Protein AF-A0A3R9P5N1-F1 (afdb_monomer)

Secondary structure (DSSP, 8-state):
-EEEEEEE-TT-SSPPEEEEEEETT--HHHHHHHHHHHTT-

Foldseek 3Di:
DWDWDWAWDPPDVVIDIDIDIDDPPDDVVNVVVVVCVRVVD

Nearest PDB structures (foldseek):
  2hj1-assembly1_B  TM=6.219E-01  e=5.352E-01  Haemophilus influenzae 86-028NP
  8ohd-assembly1_D  TM=8.127E-01  e=1.904E+00  Homo sapiens
  1lxd-assembly1_B  TM=7.667E-01  e=5.187E+00  Rattus norvegicus

Mean predicted aligned error: 2.18 Å

pLDDT: mean 97.15, std 1.62, range [90.25, 98.62]

Radius of gyration: 10.99 Å; Cα contacts (8 Å, |Δi|>4): 39; chains: 1; bounding box: 25×18×28 Å

Structure (mmCIF, N/CA/C/O backbone):
data_AF-A0A3R9P5N1-F1
#
_entry.id   AF-A0A3R9P5N1-F1
#
loop_
_atom_site.group_PDB
_atom_site.id
_atom_site.type_symbol
_atom_site.label_atom_id
_atom_site.label_alt_id
_atom_site.label_comp_id
_atom_site.label_asym_id
_atom_site.label_entity_id
_atom_site.label_seq_id
_atom_site.pdbx_PDB_ins_code
_atom_site.Cartn_x
_atom_site.Cartn_y
_atom_site.Cartn_z
_atom_site.occupancy
_atom_site.B_iso_or_equiv
_atom_site.auth_seq_id
_atom_site.auth_comp_id
_atom_site.auth_asym_id
_atom_site.auth_atom_id
_atom_site.pdb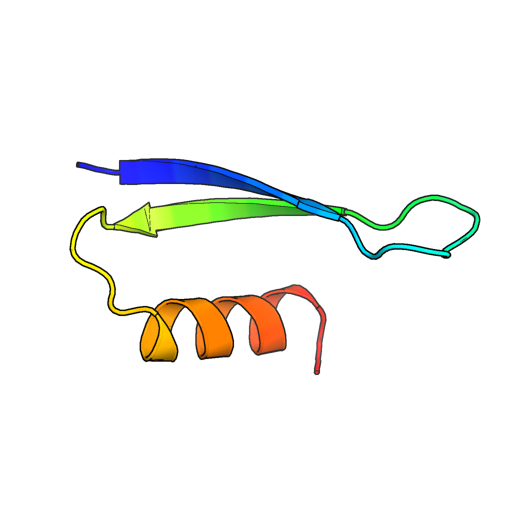x_PDB_model_num
ATOM 1 N N . MET A 1 1 ? -13.364 5.144 9.836 1.00 90.25 1 MET A 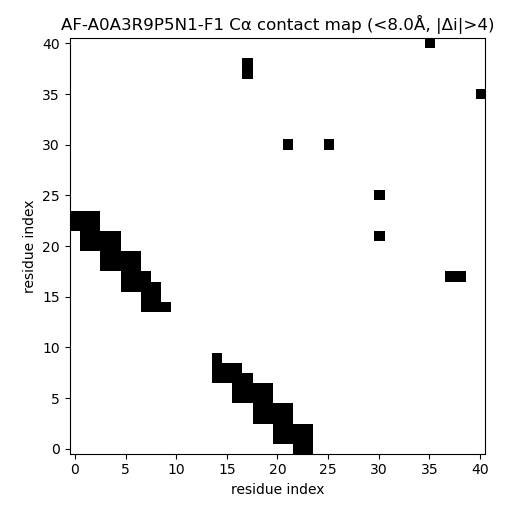N 1
ATOM 2 C CA . MET A 1 1 ? -13.033 6.175 8.825 1.00 90.25 1 MET A CA 1
ATOM 3 C C . MET A 1 1 ? -12.391 5.484 7.637 1.00 90.25 1 MET A C 1
ATOM 5 O O . MET A 1 1 ? -11.823 4.414 7.804 1.00 90.25 1 MET A O 1
ATOM 9 N N . VAL A 1 2 ? -12.492 6.065 6.441 1.00 95.94 2 VAL A N 1
ATOM 10 C CA . VAL A 1 2 ? -11.862 5.504 5.237 1.00 95.94 2 VAL A CA 1
ATOM 11 C C . VAL A 1 2 ? -10.592 6.287 4.933 1.00 95.94 2 VAL A C 1
ATOM 13 O O . VAL A 1 2 ? -10.635 7.509 4.791 1.00 95.94 2 VAL A O 1
ATOM 16 N N . LEU A 1 3 ? -9.469 5.582 4.829 1.00 97.94 3 LEU A N 1
ATOM 17 C CA . LEU A 1 3 ? -8.174 6.142 4.463 1.00 97.94 3 LEU A CA 1
ATOM 18 C C . LEU A 1 3 ? -7.918 5.938 2.97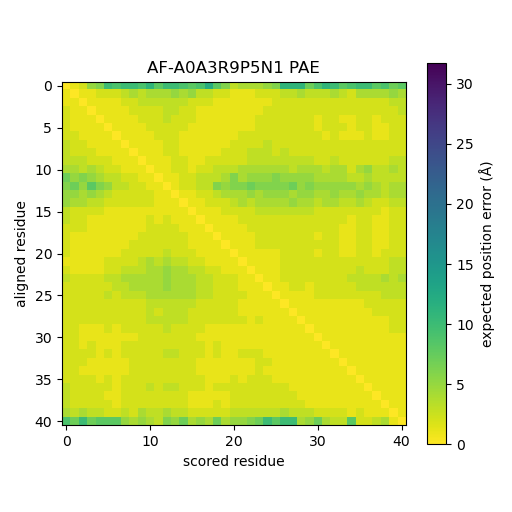1 1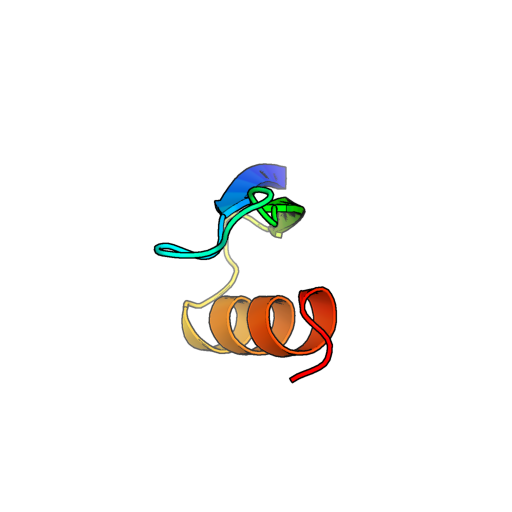.00 97.94 3 LEU A C 1
ATOM 20 O O . LEU A 1 3 ? -8.221 4.884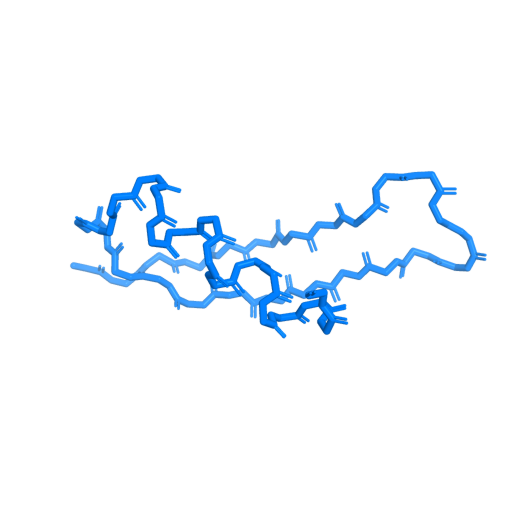 2.413 1.00 97.94 3 LEU A O 1
ATOM 24 N N . GLN A 1 4 ? -7.314 6.938 2.328 1.00 98.38 4 GLN A N 1
ATOM 25 C CA . GLN A 1 4 ? -6.891 6.849 0.934 1.00 98.38 4 GLN A CA 1
ATOM 26 C C . GLN A 1 4 ? -5.372 6.702 0.851 1.00 98.38 4 GLN A C 1
ATOM 28 O O . GLN A 1 4 ? -4.630 7.634 1.161 1.00 98.38 4 GLN A O 1
ATOM 33 N N . LEU A 1 5 ? -4.912 5.553 0.365 1.00 98.06 5 LEU A N 1
ATOM 34 C CA . LEU A 1 5 ? -3.495 5.243 0.215 1.00 98.06 5 LEU A CA 1
ATOM 35 C C . LEU A 1 5 ? -3.082 5.288 -1.257 1.00 98.06 5 LEU A C 1
ATOM 37 O O . LEU A 1 5 ? -3.780 4.778 -2.136 1.00 98.06 5 LEU A O 1
ATOM 41 N N . LYS A 1 6 ? -1.911 5.870 -1.525 1.00 98.12 6 LYS A N 1
ATOM 42 C CA . LYS A 1 6 ? -1.206 5.714 -2.800 1.00 98.12 6 LYS A CA 1
ATOM 43 C C . LYS A 1 6 ? -0.122 4.662 -2.613 1.00 98.12 6 LYS A C 1
ATOM 45 O O . LYS A 1 6 ? 0.795 4.867 -1.825 1.00 98.12 6 LYS A O 1
ATOM 50 N N . VAL A 1 7 ? -0.192 3.581 -3.380 1.00 98.00 7 VAL A N 1
ATOM 51 C CA . VAL A 1 7 ? 0.793 2.497 -3.341 1.00 98.00 7 VAL A CA 1
ATOM 52 C C . VAL A 1 7 ? 1.508 2.430 -4.676 1.00 98.00 7 VAL A C 1
ATOM 54 O O . VAL A 1 7 ? 0.861 2.459 -5.719 1.00 98.00 7 VAL A O 1
ATOM 57 N N . SER A 1 8 ? 2.838 2.381 -4.654 1.00 97.50 8 SER A N 1
ATOM 58 C CA . SER A 1 8 ? 3.676 2.376 -5.857 1.00 97.50 8 SER A CA 1
ATOM 59 C C . SER A 1 8 ? 4.677 1.227 -5.798 1.00 97.50 8 SER A C 1
ATOM 61 O O . SER A 1 8 ? 5.260 0.983 -4.744 1.00 97.50 8 SER A O 1
ATOM 63 N N . LEU A 1 9 ? 4.899 0.553 -6.927 1.00 96.56 9 LEU A N 1
ATOM 64 C CA . LEU A 1 9 ? 5.936 -0.467 -7.051 1.00 96.56 9 LEU A CA 1
ATOM 65 C C . LEU A 1 9 ? 7.285 0.203 -7.308 1.00 96.56 9 LEU A C 1
ATOM 67 O O . LEU A 1 9 ? 7.473 0.928 -8.288 1.00 96.56 9 LEU A O 1
ATOM 71 N N . VAL A 1 10 ? 8.220 -0.018 -6.387 1.00 96.88 10 VAL A N 1
ATOM 72 C CA . VAL A 1 10 ? 9.564 0.561 -6.440 1.00 96.88 10 VAL A CA 1
ATOM 73 C C . VAL A 1 10 ? 10.380 -0.147 -7.522 1.00 96.88 10 VAL A C 1
ATOM 75 O O . VAL A 1 10 ? 10.342 -1.366 -7.642 1.00 96.88 10 VAL A O 1
ATOM 78 N N . GLY A 1 11 ? 11.130 0.621 -8.314 1.00 96.44 11 GLY A N 1
ATOM 79 C CA . GLY A 1 11 ? 12.042 0.082 -9.329 1.00 96.44 11 GLY A CA 1
ATOM 80 C C . GLY A 1 11 ? 11.428 -0.159 -10.712 1.00 96.44 11 GLY A C 1
ATOM 81 O O . GLY A 1 11 ? 12.171 -0.453 -11.645 1.00 96.44 11 GLY A O 1
ATOM 82 N N . MET A 1 12 ? 10.116 0.027 -10.893 1.00 96.31 12 MET A N 1
ATOM 83 C CA . MET A 1 12 ? 9.483 -0.095 -12.211 1.00 96.31 12 MET A CA 1
ATOM 84 C C . MET A 1 12 ? 9.604 1.169 -13.071 1.00 96.31 12 MET A C 1
ATOM 86 O O . MET A 1 12 ? 9.450 2.296 -12.593 1.00 96.31 12 MET A O 1
ATOM 90 N N . LYS A 1 13 ? 9.835 0.960 -14.374 1.00 93.88 13 LYS A N 1
ATOM 91 C CA . LYS A 1 13 ? 9.781 1.982 -15.428 1.00 93.88 13 LYS A CA 1
ATOM 92 C C . LYS A 1 13 ? 8.941 1.434 -16.597 1.00 93.88 13 LYS A C 1
ATOM 94 O O . LYS A 1 13 ? 9.390 0.480 -17.226 1.00 93.88 13 LYS A O 1
ATOM 99 N N . PRO A 1 14 ? 7.763 2.010 -16.906 1.00 93.94 14 PRO A N 1
ATOM 100 C CA . PRO A 1 14 ? 7.149 3.179 -16.264 1.00 93.94 14 PRO A CA 1
ATOM 101 C C . PRO A 1 14 ? 6.681 2.899 -14.817 1.00 93.94 14 PRO A C 1
ATOM 103 O O . PRO A 1 14 ? 6.502 1.738 -14.452 1.00 93.94 14 PRO A O 1
ATOM 106 N N . PRO A 1 15 ? 6.482 3.936 -13.975 1.00 96.19 15 PRO A N 1
ATOM 107 C CA . PRO A 1 15 ? 5.996 3.751 -12.608 1.00 96.19 15 PRO A CA 1
ATOM 108 C C . PRO A 1 15 ? 4.613 3.092 -12.574 1.00 96.19 15 PRO A C 1
ATOM 110 O O . PRO A 1 15 ? 3.663 3.602 -13.170 1.00 96.19 15 PRO A O 1
ATOM 113 N N . VAL A 1 16 ? 4.482 2.005 -11.815 1.00 97.06 16 VAL A N 1
ATOM 114 C CA . VAL A 1 16 ? 3.199 1.330 -11.579 1.00 97.06 16 VAL A CA 1
ATOM 115 C C . VAL A 1 16 ? 2.700 1.690 -10.187 1.00 97.06 16 VAL A C 1
ATOM 117 O O . VAL A 1 16 ? 3.407 1.507 -9.196 1.00 97.06 16 VAL A O 1
ATOM 120 N N . TRP A 1 17 ? 1.479 2.215 -10.102 1.00 97.94 17 TRP A N 1
ATOM 121 C CA . TRP A 1 17 ? 0.852 2.581 -8.834 1.00 97.94 17 TRP A CA 1
ATOM 122 C C . TRP A 1 17 ? -0.657 2.314 -8.847 1.00 97.94 17 TRP A C 1
ATOM 124 O O . TRP A 1 17 ? -1.273 2.165 -9.908 1.00 97.94 17 TRP A O 1
ATOM 134 N N . ARG A 1 18 ? -1.244 2.235 -7.651 1.00 97.81 18 ARG A N 1
ATOM 135 C CA . ARG A 1 18 ? -2.681 2.071 -7.402 1.00 97.81 18 ARG A CA 1
ATOM 136 C C . ARG A 1 18 ? -3.121 2.985 -6.263 1.00 97.81 18 ARG A C 1
ATOM 138 O O . ARG A 1 18 ? -2.329 3.329 -5.381 1.00 97.81 18 ARG A O 1
ATOM 145 N N . ARG A 1 19 ? -4.391 3.384 -6.290 1.00 98.25 19 ARG A N 1
ATOM 146 C CA . ARG A 1 19 ? -5.052 4.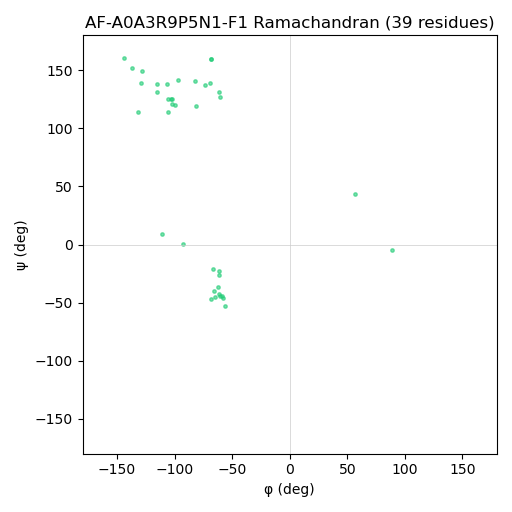093 -5.191 1.00 98.25 19 ARG A CA 1
ATOM 147 C C . ARG A 1 19 ? -5.997 3.130 -4.491 1.00 98.25 19 ARG A C 1
ATOM 149 O O . ARG A 1 19 ? -6.867 2.571 -5.149 1.00 98.25 19 ARG A O 1
ATOM 156 N N . LEU A 1 20 ? -5.835 2.981 -3.184 1.00 98.00 20 LEU A N 1
ATOM 157 C CA . LEU A 1 20 ? -6.637 2.092 -2.348 1.00 98.00 20 LEU A CA 1
ATOM 158 C C . LEU A 1 20 ? -7.447 2.911 -1.346 1.00 98.00 20 LEU A C 1
ATOM 160 O O . LEU A 1 20 ? -6.930 3.866 -0.765 1.00 98.00 20 LEU A O 1
ATOM 164 N N . LEU A 1 21 ? -8.708 2.525 -1.162 1.00 98.12 21 LEU A N 1
ATOM 165 C CA . LEU A 1 21 ? -9.543 2.967 -0.052 1.00 98.12 21 LEU A CA 1
ATOM 166 C C . LEU A 1 21 ? -9.589 1.822 0.954 1.00 98.12 21 LEU A C 1
ATOM 168 O O . LEU A 1 21 ? -9.983 0.716 0.588 1.00 98.12 21 LEU A O 1
ATOM 172 N N . VAL A 1 22 ? -9.154 2.075 2.182 1.00 97.25 22 VAL A N 1
ATOM 173 C CA . VAL A 1 22 ? -9.090 1.060 3.242 1.00 97.25 22 VAL A CA 1
ATOM 174 C C . VAL A 1 22 ? -9.795 1.565 4.490 1.00 97.25 22 VAL A C 1
ATOM 176 O O . VAL A 1 22 ? -9.822 2.772 4.743 1.00 97.25 22 VAL A O 1
ATOM 179 N N . ASP A 1 23 ? -10.376 0.651 5.261 1.00 97.88 23 ASP A N 1
ATOM 180 C CA . ASP A 1 23 ? -10.876 0.995 6.590 1.00 97.88 23 ASP A CA 1
ATOM 181 C C . ASP A 1 23 ? -9.692 1.290 7.520 1.00 97.88 23 ASP A C 1
ATOM 183 O O . ASP A 1 23 ? -8.669 0.606 7.467 1.00 97.88 23 ASP A O 1
ATOM 187 N N . GLU A 1 24 ? -9.808 2.315 8.364 1.00 97.12 24 GLU A N 1
ATOM 188 C CA . GLU A 1 24 ? -8.756 2.671 9.324 1.00 97.12 24 GLU A CA 1
ATOM 189 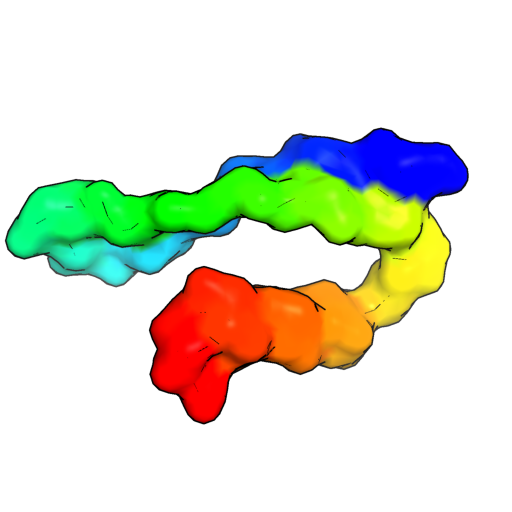C C . GLU A 1 24 ? -8.451 1.561 10.342 1.00 97.12 24 GLU A C 1
ATOM 191 O O . GLU A 1 24 ? -7.355 1.536 10.896 1.00 97.12 24 GLU A O 1
ATOM 196 N N . ASN A 1 25 ? -9.395 0.644 10.580 1.00 98.00 25 ASN A N 1
ATOM 197 C CA . ASN A 1 25 ? -9.253 -0.456 11.534 1.00 98.00 25 ASN A CA 1
ATOM 198 C C . ASN A 1 25 ? -8.730 -1.747 10.888 1.00 98.00 25 ASN A C 1
ATOM 200 O O . ASN A 1 25 ? -8.589 -2.758 11.575 1.00 98.00 25 ASN A O 1
ATOM 204 N N . MET A 1 26 ? -8.463 -1.732 9.578 1.00 97.75 26 MET A N 1
ATOM 205 C CA . MET A 1 26 ? -7.942 -2.884 8.848 1.00 97.75 26 MET A CA 1
ATOM 206 C C . MET A 1 26 ? -6.573 -3.280 9.409 1.00 97.75 26 MET A C 1
ATOM 208 O O . MET A 1 26 ? -5.675 -2.450 9.575 1.00 97.75 26 MET A O 1
ATOM 212 N N . THR A 1 27 ? -6.389 -4.563 9.699 1.00 98.44 27 THR A N 1
ATOM 213 C CA . THR A 1 27 ? -5.098 -5.082 10.149 1.00 98.44 27 THR A CA 1
ATOM 214 C C . THR A 1 27 ? -4.071 -5.023 9.018 1.00 98.44 27 THR A C 1
ATOM 216 O O . THR A 1 27 ? -4.402 -5.025 7.830 1.00 98.44 27 THR A O 1
ATOM 219 N N . PHE A 1 28 ? -2.781 -5.058 9.362 1.00 98.31 28 PHE A N 1
ATOM 220 C CA . PHE A 1 28 ? -1.729 -5.141 8.345 1.00 98.31 28 PHE A CA 1
ATOM 221 C C . PHE A 1 28 ? -1.805 -6.418 7.494 1.00 98.31 28 PHE A C 1
ATOM 223 O O . PHE A 1 28 ? -1.361 -6.401 6.348 1.00 98.31 28 PHE A O 1
ATOM 230 N N . HIS A 1 29 ? -2.371 -7.510 8.021 1.00 98.62 29 HIS A N 1
ATOM 231 C CA . HIS A 1 29 ? -2.574 -8.740 7.255 1.00 98.62 29 HIS A CA 1
ATOM 232 C C . HIS A 1 29 ? -3.633 -8.555 6.164 1.00 98.62 29 HIS A C 1
ATOM 234 O O . HIS A 1 29 ? -3.397 -8.892 5.007 1.00 98.62 29 HIS A O 1
ATOM 240 N N . GLU A 1 30 ? -4.769 -7.956 6.507 1.00 98.38 30 GLU A N 1
ATOM 241 C CA . GLU A 1 30 ? -5.825 -7.647 5.543 1.00 98.38 30 GLU A CA 1
ATOM 242 C C . GLU A 1 30 ? -5.346 -6.605 4.520 1.00 98.38 30 GLU A C 1
ATOM 244 O O . GLU A 1 30 ? -5.588 -6.756 3.322 1.00 98.38 30 GLU A O 1
ATOM 249 N N . LEU A 1 31 ? -4.583 -5.592 4.957 1.00 98.19 31 LEU A N 1
ATOM 250 C CA . LEU A 1 31 ? -3.936 -4.649 4.042 1.00 98.19 31 LEU A CA 1
ATOM 251 C C . LEU A 1 31 ? -2.995 -5.380 3.078 1.00 98.19 31 LEU A C 1
ATOM 253 O O . LEU A 1 31 ? -3.020 -5.108 1.881 1.00 98.19 31 LEU A O 1
ATOM 257 N N . HIS A 1 32 ? -2.190 -6.325 3.570 1.00 98.25 32 HIS A N 1
ATOM 258 C CA . HIS A 1 32 ? -1.326 -7.143 2.723 1.00 98.25 32 HIS A CA 1
ATOM 259 C C . HIS A 1 32 ? -2.132 -7.911 1.668 1.00 98.25 32 HIS A C 1
ATOM 261 O O . HIS A 1 32 ? -1.778 -7.857 0.495 1.00 98.25 32 HIS A O 1
ATOM 267 N N . GLN A 1 33 ? -3.244 -8.549 2.040 1.00 98.31 33 GLN A N 1
ATOM 268 C CA . GLN A 1 33 ? -4.118 -9.241 1.085 1.00 98.31 33 GLN A CA 1
ATOM 269 C C . GLN A 1 33 ? -4.713 -8.287 0.039 1.00 98.31 33 GLN A C 1
ATOM 271 O O . GLN A 1 33 ? -4.717 -8.600 -1.150 1.00 98.31 33 GLN A O 1
ATOM 276 N N . ALA A 1 34 ? -5.159 -7.098 0.454 1.00 98.00 34 ALA A N 1
ATOM 277 C CA . ALA A 1 34 ? -5.668 -6.083 -0.465 1.00 98.00 34 ALA A CA 1
ATOM 278 C C . ALA A 1 34 ? -4.595 -5.614 -1.464 1.00 98.00 34 ALA A C 1
ATOM 280 O O . ALA A 1 34 ? -4.903 -5.374 -2.631 1.00 98.00 34 ALA A O 1
ATOM 281 N N . LEU A 1 35 ? -3.335 -5.510 -1.027 1.00 98.00 35 LEU A N 1
ATOM 282 C CA . LEU A 1 35 ? -2.208 -5.190 -1.903 1.00 98.00 35 LEU A CA 1
ATOM 283 C C . LEU A 1 35 ? -1.964 -6.292 -2.938 1.00 98.00 35 LEU A C 1
ATOM 285 O O . LEU A 1 35 ? -1.807 -5.958 -4.108 1.00 98.00 35 LEU A O 1
ATOM 289 N N . GLN A 1 36 ? -1.974 -7.567 -2.534 1.00 97.94 36 GLN A N 1
ATOM 290 C CA . GLN A 1 36 ? -1.807 -8.699 -3.459 1.00 97.94 36 GLN A CA 1
ATOM 291 C C . GLN A 1 36 ? -2.860 -8.638 -4.578 1.00 97.94 36 GLN A C 1
ATOM 293 O O . GLN A 1 36 ? -2.527 -8.515 -5.755 1.00 97.94 36 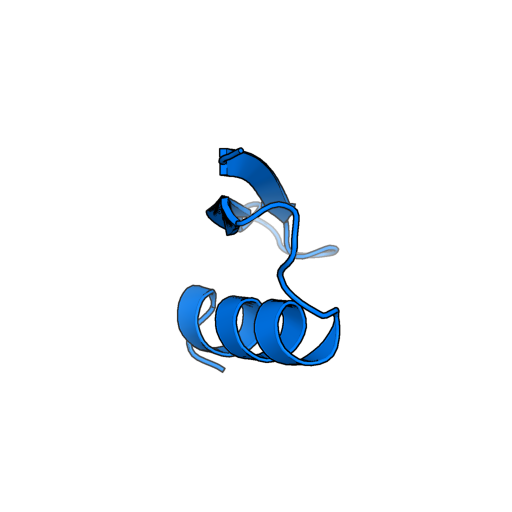GLN A O 1
ATOM 298 N N . VAL A 1 37 ? -4.140 -8.527 -4.202 1.00 97.56 37 VAL A N 1
ATOM 299 C CA . VAL A 1 37 ? -5.250 -8.426 -5.164 1.00 97.56 37 VAL A CA 1
ATOM 300 C C . VAL A 1 37 ? -5.126 -7.193 -6.069 1.00 97.56 37 VAL A C 1
ATOM 302 O O . VAL A 1 37 ? -5.315 -7.294 -7.278 1.00 97.56 37 VAL A O 1
ATOM 305 N N . ALA A 1 38 ? -4.792 -6.018 -5.522 1.00 97.50 38 ALA A N 1
ATOM 306 C CA . ALA A 1 38 ? -4.729 -4.772 -6.295 1.00 97.50 38 ALA A CA 1
ATOM 307 C C . ALA A 1 38 ? -3.617 -4.742 -7.359 1.00 97.50 38 ALA A C 1
ATOM 309 O O . ALA A 1 38 ? -3.677 -3.93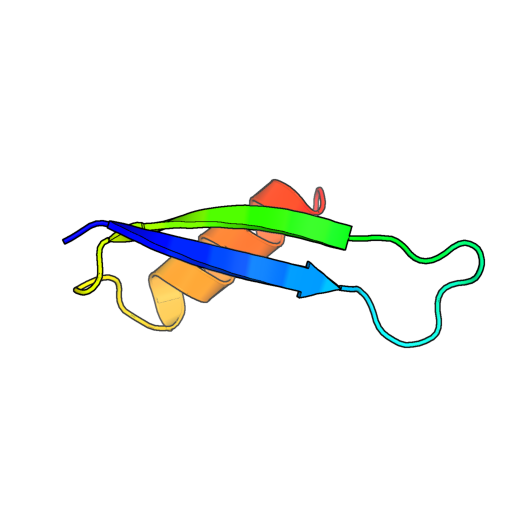1 -8.295 1.00 97.50 38 ALA A O 1
ATOM 310 N N . PHE A 1 39 ? -2.600 -5.589 -7.196 1.00 96.56 39 PHE A N 1
ATOM 311 C CA . PHE A 1 39 ? -1.472 -5.734 -8.112 1.00 96.56 39 PHE A CA 1
ATOM 312 C C . PHE A 1 39 ? -1.467 -7.074 -8.866 1.00 96.56 39 PHE A C 1
ATOM 314 O O . PHE A 1 39 ? -0.508 -7.324 -9.591 1.00 96.56 39 PHE A O 1
ATOM 321 N N . GLU A 1 40 ? -2.544 -7.865 -8.768 1.00 94.56 40 GLU A N 1
ATOM 322 C CA . GLU A 1 40 ? -2.693 -9.176 -9.426 1.00 94.56 40 GLU A CA 1
ATOM 323 C C . GLU A 1 40 ? -1.570 -10.165 -9.064 1.00 94.56 40 GLU A C 1
ATOM 325 O O . GLU A 1 40 ? -1.013 -10.854 -9.920 1.00 94.56 40 GLU A O 1
ATOM 330 N N . TRP A 1 41 ? -1.230 -10.204 -7.777 1.00 95.06 41 TRP A N 1
ATOM 331 C CA . TRP A 1 41 ? -0.303 -11.155 -7.166 1.00 95.06 41 TRP A CA 1
ATOM 332 C C . TRP A 1 41 ? -1.064 -12.172 -6.311 1.00 95.06 41 TRP A C 1
ATOM 334 O O . TRP A 1 41 ? -0.623 -13.343 -6.288 1.00 95.06 41 TRP A O 1
#

Sequence (41 aa):
MVLQLKVSLVGMKPPVWRRLLVDENMTFHELHQALQVAFEW

Solvent-accessible surface area (backbone atoms only — not comparable to full-atom values): 2667 Å² total; per-residue (Å²): 106,78,42,80,47,81,47,70,54,83,92,49,85,75,79,47,68,50,79,44,81,42,58,69,82,59,49,71,66,58,50,50,52,53,51,33,62,77,68,78,101